Protein AF-A0A8S3GE99-F1 (afdb_monomer)

Nearest PDB structures (foldseek):
  8q8p-assembly1_A  TM=8.556E-01  e=7.859E-05  Thermochaetoides thermophila
  3rkg-assembly1_A  TM=8.292E-01  e=1.107E-02  Saccharomyces cerevisiae
  5vju-assembly1_A  TM=4.098E-01  e=1.024E+00  synthetic construct
  6z0c-assembly1_A  TM=4.731E-01  e=2.377E+00  Escherichia coli
  8d9p-assembly1_A  TM=3.776E-01  e=4.470E+00  synthetic construct

Structure (mmCIF, N/CA/C/O backbone):
data_AF-A0A8S3GE99-F1
#
_entry.id   AF-A0A8S3GE99-F1
#
loop_
_atom_site.group_PDB
_atom_site.id
_atom_site.type_symbol
_atom_site.label_atom_id
_atom_site.label_alt_id
_atom_site.label_comp_id
_atom_site.label_asym_id
_atom_site.label_entity_id
_atom_site.label_seq_id
_atom_site.pdbx_PDB_ins_code
_atom_site.Cartn_x
_atom_site.Cartn_y
_atom_site.Cartn_z
_atom_site.occupancy
_atom_site.B_iso_or_equiv
_atom_site.auth_seq_id
_atom_site.auth_comp_id
_atom_site.auth_asym_id
_atom_site.auth_atom_id
_atom_site.pdbx_PDB_model_num
ATOM 1 N N . PHE A 1 1 ? -7.810 19.466 -13.079 1.00 36.81 1 PHE A N 1
ATOM 2 C CA . PHE A 1 1 ? -7.502 19.344 -11.642 1.00 36.81 1 PHE A CA 1
ATOM 3 C C . PHE A 1 1 ? -7.617 20.716 -10.996 1.00 36.81 1 PHE A C 1
ATOM 5 O O . PHE A 1 1 ? -6.721 21.531 -11.147 1.00 36.81 1 PHE A O 1
ATOM 12 N N . PHE A 1 2 ? -8.768 21.018 -10.391 1.00 32.31 2 PHE A N 1
ATOM 13 C CA . PHE A 1 2 ? -9.067 22.323 -9.796 1.00 32.31 2 PHE A CA 1
ATOM 14 C C . PHE A 1 2 ? -9.337 22.094 -8.309 1.00 32.31 2 PHE A C 1
ATOM 16 O O . PHE A 1 2 ? -10.334 21.467 -7.961 1.00 32.31 2 PHE A O 1
ATOM 23 N N . VAL A 1 3 ? -8.450 22.573 -7.437 1.00 46.88 3 VAL A N 1
ATOM 24 C CA . VAL A 1 3 ? -8.825 22.820 -6.042 1.00 46.88 3 VAL A CA 1
ATOM 25 C C . VAL A 1 3 ? -9.773 24.020 -6.094 1.00 46.88 3 VAL A C 1
ATOM 27 O O . VAL A 1 3 ? -9.378 25.060 -6.627 1.00 46.88 3 VAL A O 1
ATOM 30 N N . PRO A 1 4 ? -11.034 23.914 -5.642 1.00 40.56 4 PRO A N 1
ATOM 31 C CA . PRO A 1 4 ? -11.911 25.072 -5.607 1.00 40.56 4 PRO A CA 1
ATOM 32 C C . PRO A 1 4 ? -11.278 26.138 -4.708 1.00 40.56 4 PRO A C 1
ATOM 34 O O . PRO A 1 4 ? -10.984 25.860 -3.546 1.00 40.56 4 PRO A O 1
ATOM 37 N N . SER A 1 5 ? -11.052 27.344 -5.243 1.00 44.31 5 SER A N 1
ATOM 38 C CA . SER A 1 5 ? -10.629 28.498 -4.440 1.00 44.31 5 SER A CA 1
ATOM 39 C C . SER A 1 5 ? -11.538 28.629 -3.221 1.00 44.31 5 SER A C 1
ATOM 41 O O . SER A 1 5 ? -12.764 28.589 -3.365 1.00 44.31 5 SER A O 1
ATOM 43 N N . ALA A 1 6 ? -10.936 28.805 -2.041 1.00 50.53 6 ALA A N 1
ATOM 44 C CA . ALA A 1 6 ? -11.615 28.884 -0.744 1.00 50.53 6 ALA A CA 1
ATOM 45 C C . ALA A 1 6 ? -12.806 29.868 -0.731 1.00 50.53 6 ALA A C 1
ATOM 47 O O . ALA A 1 6 ? -13.779 29.666 -0.008 1.00 50.53 6 ALA A O 1
ATOM 48 N N . GLU A 1 7 ? -12.786 30.881 -1.600 1.00 42.72 7 GLU A N 1
ATOM 49 C CA . GLU A 1 7 ? -13.862 31.863 -1.766 1.00 42.72 7 GLU A CA 1
ATOM 50 C C . GLU A 1 7 ? -15.203 31.280 -2.246 1.00 42.72 7 GLU A C 1
ATOM 52 O O . GLU A 1 7 ? -16.254 31.838 -1.927 1.00 42.72 7 GLU A O 1
ATOM 57 N N . LYS A 1 8 ? -15.219 30.149 -2.971 1.00 46.88 8 LYS A N 1
ATOM 58 C CA . LYS A 1 8 ? -16.478 29.541 -3.449 1.00 46.88 8 LYS A CA 1
ATOM 59 C C . LYS A 1 8 ? -17.250 28.783 -2.364 1.00 46.88 8 LYS A C 1
ATOM 61 O O . LYS A 1 8 ? -18.445 28.563 -2.534 1.00 46.88 8 LYS A O 1
ATOM 66 N N . ILE A 1 9 ? -16.604 28.410 -1.259 1.00 50.75 9 ILE A N 1
ATOM 67 C CA . ILE A 1 9 ? -17.212 27.593 -0.192 1.00 50.75 9 ILE A CA 1
ATOM 68 C C . ILE A 1 9 ? -18.094 28.450 0.738 1.00 50.75 9 ILE A C 1
ATOM 70 O O . ILE A 1 9 ? -19.053 27.956 1.325 1.00 50.75 9 ILE A O 1
ATOM 74 N N . LEU A 1 10 ? -17.853 29.763 0.806 1.00 48.41 10 LEU A N 1
ATOM 75 C CA . LEU A 1 10 ? -18.513 30.666 1.759 1.00 48.41 10 LEU A CA 1
ATOM 76 C C . LEU A 1 10 ? -19.946 31.099 1.380 1.00 48.41 10 LEU A C 1
ATOM 78 O O . LEU A 1 10 ? -20.570 31.831 2.144 1.00 48.41 10 LEU A O 1
ATOM 82 N N . ARG A 1 11 ? -20.500 30.676 0.230 1.00 47.44 11 ARG A N 1
ATOM 83 C CA . ARG A 1 11 ? -21.834 31.121 -0.251 1.00 47.44 11 ARG A CA 1
ATOM 84 C C . ARG A 1 11 ? -22.954 30.071 -0.202 1.00 47.44 11 ARG A C 1
ATOM 86 O O . ARG A 1 11 ? -24.007 30.296 -0.789 1.00 47.44 11 ARG A O 1
ATOM 93 N N . GLY A 1 12 ? -22.771 28.954 0.500 1.00 44.44 12 GLY A N 1
ATOM 94 C CA . GLY A 1 12 ? -23.825 27.952 0.711 1.00 44.44 12 GLY A CA 1
ATOM 95 C C . GLY A 1 12 ? -24.195 27.826 2.186 1.00 44.44 12 GLY A C 1
ATOM 96 O O . GLY A 1 12 ? -23.325 27.600 3.023 1.00 44.44 12 GLY A O 1
ATOM 97 N N . SER A 1 13 ? -25.483 27.917 2.524 1.00 50.06 13 SER A N 1
ATOM 98 C CA . SER A 1 13 ? -26.022 27.868 3.897 1.00 50.06 13 SER A CA 1
ATOM 99 C C . SER A 1 13 ? -25.896 26.503 4.615 1.00 50.06 13 SER A C 1
ATOM 101 O O . SER A 1 13 ? -26.632 26.242 5.560 1.00 50.06 13 SER A O 1
ATOM 103 N N . SER A 1 14 ? -24.954 25.646 4.199 1.00 54.09 14 SER A N 1
ATOM 104 C CA . SER A 1 14 ? -24.546 24.388 4.862 1.00 54.09 14 SER A CA 1
ATOM 105 C C . SER A 1 14 ? -23.093 24.447 5.397 1.00 54.09 14 SER A C 1
ATOM 107 O O . SER A 1 14 ? -22.488 23.447 5.786 1.00 54.09 14 SER A O 1
ATOM 109 N N . GLY A 1 15 ? -22.507 25.649 5.416 1.00 53.28 15 GLY A N 1
ATOM 110 C CA . GLY A 1 15 ? -21.064 25.885 5.328 1.00 53.28 15 GLY A CA 1
ATOM 111 C C . GLY A 1 15 ? -20.168 25.550 6.525 1.00 53.28 15 GLY A C 1
ATOM 112 O O . GLY A 1 15 ? -18.991 25.867 6.446 1.00 53.28 15 GLY A O 1
ATOM 113 N N . ILE A 1 16 ? -20.623 24.925 7.617 1.00 55.00 16 ILE A N 1
ATOM 114 C CA . ILE A 1 16 ? -19.711 24.583 8.738 1.00 55.00 16 ILE A CA 1
ATOM 115 C C . ILE A 1 16 ? -19.202 23.140 8.629 1.00 55.00 16 ILE A C 1
ATOM 117 O O . ILE A 1 16 ? -17.998 22.903 8.705 1.00 55.00 16 ILE A O 1
ATOM 121 N N . LYS A 1 17 ? -20.089 22.161 8.399 1.00 56.19 17 LYS A N 1
ATOM 122 C CA . LYS A 1 17 ? -19.686 20.746 8.275 1.00 56.19 17 LYS A CA 1
ATOM 123 C C . LYS A 1 17 ? -18.889 20.481 6.999 1.00 56.19 17 LYS A C 1
ATOM 125 O O . LYS A 1 17 ? -17.894 19.759 7.055 1.00 56.19 17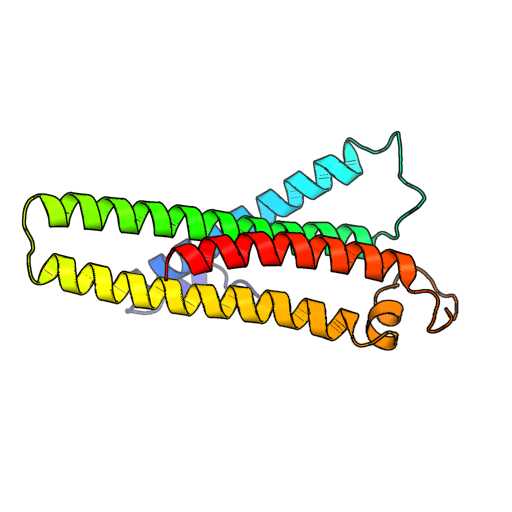 LYS A O 1
ATOM 130 N N . ASP A 1 18 ? -19.280 21.110 5.894 1.00 60.44 18 ASP A N 1
ATOM 131 C CA . ASP A 1 18 ? -18.579 20.967 4.617 1.00 60.44 18 ASP A CA 1
ATOM 132 C C . ASP A 1 18 ? -17.193 21.622 4.673 1.00 60.44 18 ASP A C 1
ATOM 134 O O . ASP A 1 18 ? -16.212 21.027 4.234 1.00 60.44 18 ASP A O 1
ATOM 138 N N . THR A 1 19 ? -17.067 22.786 5.317 1.00 64.44 19 THR A N 1
ATOM 139 C CA . THR A 1 19 ? -15.769 23.460 5.498 1.00 64.44 19 THR A CA 1
ATOM 140 C C . THR A 1 19 ? -14.814 22.638 6.366 1.00 64.44 19 THR A C 1
ATOM 142 O O . THR A 1 19 ? -13.661 22.447 5.986 1.00 64.44 19 THR A O 1
ATOM 145 N N . ILE A 1 20 ? -15.294 22.045 7.469 1.00 70.06 20 ILE A N 1
ATOM 146 C CA . ILE A 1 20 ? -14.477 21.157 8.320 1.00 70.06 20 ILE A CA 1
ATOM 147 C C . ILE A 1 20 ? -14.021 19.907 7.546 1.00 70.06 20 ILE A C 1
ATOM 149 O O . ILE A 1 20 ? -12.892 19.436 7.718 1.00 70.06 20 ILE A O 1
ATOM 153 N N . HIS A 1 21 ? -14.876 19.361 6.678 1.00 75.12 21 HIS A N 1
ATOM 154 C CA . HIS A 1 21 ? -14.533 18.216 5.838 1.00 75.12 21 HIS A CA 1
ATOM 155 C C . HIS A 1 21 ? -13.421 18.554 4.834 1.00 75.12 21 HIS A C 1
ATOM 157 O O . HIS A 1 21 ? -12.415 17.838 4.775 1.00 75.12 21 HIS A O 1
ATOM 163 N N . TRP A 1 22 ? -13.560 19.666 4.104 1.00 77.75 22 TRP A N 1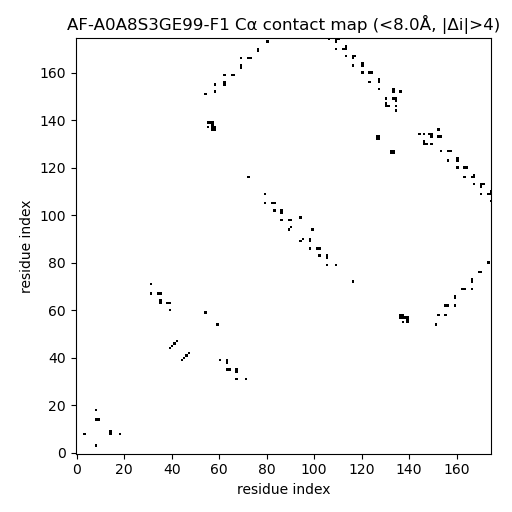
ATOM 164 C CA . TRP A 1 22 ? -12.562 20.124 3.134 1.00 77.75 22 TRP A CA 1
ATOM 165 C C . TRP A 1 22 ? -11.242 20.517 3.788 1.00 77.75 22 TRP A C 1
ATOM 167 O O . TRP A 1 22 ? -10.187 20.165 3.265 1.00 77.75 22 TRP A O 1
ATOM 177 N N . GLU A 1 23 ? -11.267 21.152 4.961 1.00 82.62 23 GLU A N 1
ATOM 178 C CA . GLU A 1 23 ? -10.048 21.426 5.725 1.00 82.62 23 GLU A CA 1
ATOM 179 C C . GLU A 1 23 ? -9.315 20.142 6.111 1.00 82.62 23 GLU A C 1
ATOM 181 O O . GLU A 1 23 ? -8.092 20.061 5.992 1.00 82.62 23 GLU A O 1
ATOM 186 N N . ARG A 1 24 ? -10.044 19.113 6.558 1.00 79.94 24 ARG A N 1
ATOM 187 C CA . ARG A 1 24 ? -9.428 17.838 6.936 1.00 79.94 24 ARG A CA 1
ATOM 188 C C . ARG A 1 24 ? -8.797 17.143 5.729 1.00 79.94 24 ARG A C 1
ATOM 190 O O . ARG A 1 24 ? -7.693 16.612 5.858 1.00 79.94 24 ARG A O 1
ATOM 197 N N . ILE A 1 25 ? -9.464 17.179 4.573 1.00 8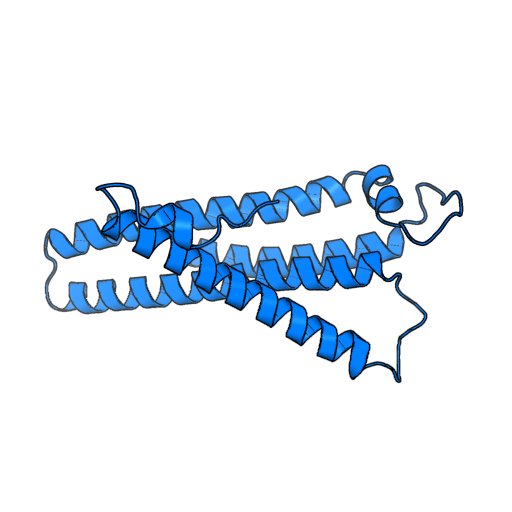1.62 25 ILE A N 1
ATOM 198 C CA . ILE A 1 25 ? -8.916 16.678 3.304 1.00 81.62 25 ILE A CA 1
ATOM 199 C C . ILE A 1 25 ? -7.673 17.479 2.907 1.00 81.62 25 ILE A C 1
ATOM 201 O O . ILE A 1 25 ? -6.635 16.884 2.629 1.00 81.62 25 ILE A O 1
ATOM 205 N N . ALA A 1 26 ? -7.740 18.810 2.947 1.00 83.00 26 ALA A N 1
ATOM 206 C CA . ALA A 1 26 ? -6.631 19.684 2.580 1.00 83.00 26 ALA A CA 1
ATOM 207 C C . ALA A 1 26 ? -5.401 19.455 3.470 1.00 83.00 26 ALA A C 1
ATOM 209 O O . ALA A 1 26 ? -4.292 19.330 2.958 1.00 83.00 26 ALA A O 1
ATOM 210 N N . ARG A 1 27 ? -5.582 19.310 4.789 1.00 86.62 27 ARG A N 1
ATOM 211 C CA . ARG A 1 27 ? -4.483 18.998 5.721 1.00 86.62 27 ARG A CA 1
ATOM 212 C C . ARG A 1 27 ? -3.890 17.613 5.479 1.00 86.62 27 ARG A C 1
ATOM 214 O O . ARG A 1 27 ? -2.685 17.431 5.629 1.00 86.62 27 ARG A O 1
ATOM 221 N N . ALA A 1 28 ? -4.713 16.618 5.147 1.00 80.81 28 ALA A N 1
ATOM 222 C CA . ALA A 1 28 ? -4.212 15.297 4.774 1.00 80.81 28 ALA A CA 1
ATOM 223 C C . ALA A 1 28 ? -3.380 15.381 3.486 1.00 80.81 28 ALA A C 1
ATOM 225 O O . ALA A 1 28 ? -2.235 14.944 3.477 1.00 80.81 28 ALA A O 1
ATOM 226 N N . TYR A 1 29 ? -3.903 16.048 2.458 1.00 85.19 29 TYR A N 1
ATOM 227 C CA . TYR A 1 29 ? -3.201 16.267 1.197 1.00 85.19 29 TYR A CA 1
ATOM 228 C C . TYR A 1 29 ? -1.877 17.021 1.382 1.00 85.19 29 TYR A C 1
ATOM 230 O O . TYR A 1 29 ? -0.845 16.577 0.894 1.00 85.19 29 TYR A O 1
ATOM 238 N N . GLN A 1 30 ? -1.868 18.117 2.146 1.00 89.25 30 GLN A N 1
ATOM 239 C CA . GLN A 1 30 ? -0.653 18.888 2.428 1.00 89.25 30 GLN A CA 1
ATOM 240 C C . GLN A 1 30 ? 0.417 18.061 3.143 1.00 89.25 30 GLN A C 1
ATOM 242 O O . GLN A 1 30 ? 1.591 18.173 2.804 1.00 89.25 30 GLN A O 1
ATOM 247 N N . ARG A 1 31 ? 0.029 17.216 4.109 1.00 87.62 31 ARG A N 1
ATOM 248 C CA . ARG A 1 31 ? 0.974 16.306 4.776 1.00 87.62 31 ARG A CA 1
ATOM 249 C C . ARG A 1 31 ? 1.582 15.313 3.792 1.00 87.62 31 ARG A C 1
ATOM 251 O O . ARG A 1 31 ? 2.791 15.123 3.819 1.00 87.62 31 ARG A O 1
ATOM 258 N N . ASN A 1 32 ? 0.760 14.747 2.913 1.00 86.12 32 ASN A N 1
ATOM 259 C CA . ASN A 1 32 ? 1.203 13.787 1.906 1.00 86.12 32 ASN A CA 1
ATOM 260 C C . ASN A 1 32 ? 2.186 14.423 0.918 1.00 86.12 32 ASN A C 1
ATOM 262 O O . ASN A 1 32 ? 3.265 13.889 0.689 1.00 86.12 32 ASN A O 1
ATOM 266 N N . VAL A 1 33 ? 1.838 15.598 0.385 1.00 88.88 33 VAL A N 1
ATOM 267 C CA . VAL A 1 33 ? 2.704 16.349 -0.536 1.00 88.88 33 VAL A CA 1
ATOM 268 C C . VAL A 1 33 ? 4.012 16.736 0.142 1.00 88.88 33 VAL A C 1
ATOM 270 O O . VAL A 1 33 ? 5.072 16.615 -0.465 1.00 88.88 33 VAL A O 1
ATOM 273 N N . ARG A 1 34 ? 3.956 17.172 1.406 1.00 91.50 34 ARG A N 1
ATOM 274 C CA . ARG A 1 34 ? 5.160 17.517 2.161 1.00 91.50 34 ARG A CA 1
ATOM 275 C C . ARG A 1 34 ? 6.078 16.309 2.329 1.00 91.50 34 ARG A C 1
ATOM 277 O O . ARG A 1 34 ? 7.266 16.440 2.076 1.00 91.50 34 ARG A O 1
ATOM 284 N N . TYR A 1 35 ? 5.533 15.154 2.703 1.00 91.06 35 TYR A N 1
ATOM 285 C CA . TYR A 1 35 ? 6.317 13.931 2.868 1.00 91.06 35 TYR A CA 1
ATOM 286 C C . TYR A 1 35 ? 6.965 13.475 1.551 1.00 91.06 35 TYR A C 1
ATOM 288 O O . TYR A 1 35 ? 8.171 13.246 1.508 1.00 91.06 35 TYR A O 1
ATOM 296 N N . ALA A 1 36 ? 6.202 13.452 0.452 1.00 90.19 36 ALA A N 1
ATOM 297 C CA . ALA A 1 36 ? 6.743 13.136 -0.871 1.00 90.19 36 ALA A CA 1
ATOM 298 C C . ALA A 1 36 ? 7.861 14.110 -1.285 1.00 90.19 36 ALA A C 1
ATOM 300 O O . ALA A 1 36 ? 8.886 13.698 -1.824 1.00 90.19 36 ALA A O 1
ATOM 301 N N . TYR A 1 37 ? 7.695 15.403 -0.995 1.00 89.06 37 TYR A N 1
ATOM 302 C CA . TYR A 1 37 ? 8.708 16.422 -1.268 1.00 89.06 37 TYR A CA 1
ATOM 303 C C . TYR A 1 37 ? 9.965 16.259 -0.399 1.00 89.06 37 TYR A C 1
ATOM 305 O O . TYR A 1 37 ? 11.080 16.448 -0.881 1.00 89.06 37 TYR A O 1
ATOM 313 N N . GLU A 1 38 ? 9.812 15.884 0.872 1.00 90.81 38 GLU A N 1
ATOM 314 C CA . GLU A 1 38 ? 10.930 15.573 1.769 1.00 90.81 38 GLU A CA 1
ATOM 315 C C . GLU A 1 38 ? 11.733 14.365 1.259 1.00 90.81 38 GLU A C 1
ATOM 317 O O . GLU A 1 38 ? 12.963 14.445 1.182 1.00 90.81 38 GLU A O 1
ATOM 322 N N . LEU A 1 39 ? 11.056 13.289 0.836 1.00 88.25 39 LEU A N 1
ATOM 323 C CA . LEU A 1 39 ? 11.691 12.123 0.209 1.00 88.25 39 LEU A CA 1
ATOM 324 C C . LEU A 1 39 ? 12.407 12.496 -1.088 1.00 88.25 39 LEU A C 1
ATOM 326 O O . LEU A 1 39 ? 13.564 12.117 -1.285 1.00 88.25 39 LEU A O 1
ATOM 330 N N . TYR A 1 40 ? 11.744 13.283 -1.937 1.00 87.56 40 TYR A N 1
ATOM 331 C CA . TYR A 1 40 ? 12.325 13.785 -3.173 1.00 87.56 40 TYR A CA 1
ATOM 332 C C . TYR A 1 40 ? 13.616 14.556 -2.900 1.00 87.56 40 TYR A C 1
ATOM 334 O O . TYR A 1 40 ? 14.661 14.218 -3.445 1.00 87.56 40 TYR A O 1
ATOM 342 N N . ASN A 1 41 ? 13.597 15.537 -1.998 1.00 86.69 41 ASN A N 1
ATOM 343 C CA . ASN A 1 41 ? 14.797 16.312 -1.686 1.00 86.69 41 ASN A CA 1
ATOM 344 C C . ASN A 1 41 ? 15.911 15.436 -1.114 1.00 86.69 41 ASN A C 1
ATOM 346 O O . ASN A 1 41 ? 17.066 15.574 -1.511 1.00 86.69 41 ASN A O 1
ATOM 350 N N . LYS A 1 42 ? 15.578 14.506 -0.215 1.00 85.56 42 LYS A N 1
ATOM 351 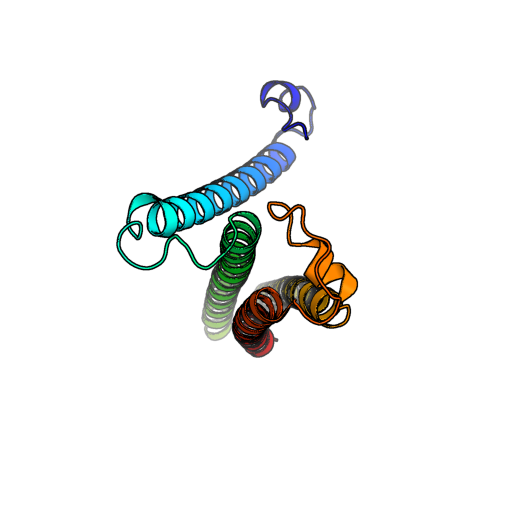C CA . LYS A 1 42 ? 16.565 13.602 0.377 1.00 85.56 42 LYS A CA 1
ATOM 352 C C . LYS A 1 42 ? 17.274 12.768 -0.697 1.00 85.56 42 LYS A C 1
ATOM 354 O O . LYS A 1 42 ? 18.499 12.741 -0.725 1.00 85.56 42 LYS A O 1
ATOM 359 N N . ARG A 1 43 ? 16.523 12.147 -1.608 1.00 81.50 43 ARG A N 1
ATOM 360 C CA . ARG A 1 43 ? 17.082 11.237 -2.623 1.00 81.50 43 ARG A CA 1
ATOM 361 C C . ARG A 1 43 ? 17.679 11.953 -3.833 1.00 81.50 43 ARG A C 1
ATOM 363 O O . ARG A 1 43 ? 18.661 11.487 -4.398 1.00 81.50 43 ARG A O 1
ATOM 370 N N . PHE A 1 44 ? 17.105 13.080 -4.246 1.00 76.62 44 PHE A N 1
ATOM 371 C CA . PHE A 1 44 ? 17.528 13.783 -5.459 1.00 76.62 44 PHE A CA 1
ATOM 372 C C . PHE A 1 44 ? 18.454 14.964 -5.212 1.00 76.62 44 PHE A C 1
ATOM 374 O O . PHE A 1 44 ? 19.158 15.337 -6.140 1.00 76.62 44 PHE A O 1
ATOM 381 N N . ILE A 1 45 ? 18.459 15.578 -4.029 1.00 73.19 45 ILE A N 1
ATOM 382 C CA . ILE A 1 45 ? 19.342 16.718 -3.735 1.00 73.19 45 ILE A CA 1
ATOM 383 C C . ILE A 1 45 ? 20.517 16.258 -2.870 1.00 73.19 45 ILE A C 1
ATOM 385 O O . ILE A 1 45 ? 21.650 16.647 -3.140 1.00 73.19 45 ILE A O 1
ATOM 389 N N . THR A 1 46 ? 20.272 15.403 -1.871 1.00 67.31 46 THR A N 1
ATOM 390 C CA . THR A 1 46 ? 21.314 14.979 -0.920 1.00 67.31 46 THR A CA 1
ATOM 391 C C . THR A 1 46 ? 22.117 13.764 -1.402 1.00 67.31 46 THR A C 1
ATOM 393 O O . THR A 1 46 ? 23.339 13.776 -1.289 1.00 67.31 46 THR A O 1
ATOM 396 N N . ASP A 1 47 ? 21.476 12.749 -1.996 1.00 61.84 47 ASP A N 1
ATOM 397 C CA . ASP A 1 47 ? 22.139 11.499 -2.432 1.00 61.84 47 ASP A CA 1
ATOM 398 C C . ASP A 1 47 ? 22.806 11.573 -3.829 1.00 61.84 47 ASP A C 1
ATOM 400 O O . ASP A 1 47 ? 23.195 10.555 -4.409 1.00 61.84 47 ASP A O 1
ATOM 404 N N . GLN A 1 48 ? 23.028 12.784 -4.356 1.00 54.28 48 GLN A N 1
ATOM 405 C CA . GLN A 1 48 ? 23.643 13.051 -5.670 1.00 54.28 48 GLN A CA 1
ATOM 406 C C . GLN A 1 48 ? 25.112 12.585 -5.822 1.00 54.28 48 GLN A C 1
ATOM 408 O O . GLN A 1 48 ? 25.753 12.874 -6.825 1.00 54.28 48 GLN A O 1
ATOM 413 N N . LEU A 1 49 ? 25.697 11.880 -4.855 1.00 50.34 49 LEU A N 1
ATOM 414 C CA . LEU A 1 49 ? 27.107 11.486 -4.935 1.00 50.34 49 LEU A CA 1
ATOM 415 C C . LEU A 1 49 ? 27.343 10.003 -5.242 1.00 50.34 49 LEU A C 1
ATOM 417 O O . LEU A 1 49 ? 28.453 9.682 -5.647 1.00 50.34 49 LEU A O 1
ATOM 421 N N . ASN A 1 50 ? 26.341 9.112 -5.132 1.00 51.56 50 ASN A N 1
ATOM 422 C CA . ASN A 1 50 ? 26.623 7.665 -5.173 1.00 51.56 50 ASN A CA 1
ATOM 423 C C . ASN A 1 50 ? 25.794 6.791 -6.140 1.00 51.56 50 ASN A C 1
ATOM 425 O O . ASN A 1 50 ? 26.175 5.638 -6.300 1.00 51.56 50 ASN A O 1
ATOM 429 N N . ASN A 1 51 ? 24.707 7.252 -6.787 1.00 52.16 51 ASN A N 1
ATOM 430 C CA . ASN A 1 51 ? 23.845 6.341 -7.586 1.00 52.16 51 ASN A CA 1
ATOM 431 C C . ASN A 1 51 ? 22.995 6.995 -8.707 1.00 52.16 51 ASN A C 1
ATOM 433 O O . ASN A 1 51 ? 21.961 6.456 -9.100 1.00 52.16 51 ASN A O 1
ATOM 437 N N . ILE A 1 52 ? 23.378 8.168 -9.228 1.00 52.84 52 ILE A N 1
ATOM 438 C CA . ILE A 1 52 ? 22.497 8.960 -10.119 1.00 52.84 52 ILE A CA 1
ATOM 439 C C . ILE A 1 52 ? 22.184 8.277 -11.464 1.00 52.84 52 ILE A C 1
ATOM 441 O O . ILE A 1 52 ? 21.103 8.516 -12.005 1.00 52.84 52 ILE A O 1
ATOM 445 N N . ASP A 1 53 ? 23.060 7.409 -11.973 1.00 57.25 53 ASP A N 1
ATOM 446 C CA . ASP A 1 53 ? 23.006 6.976 -13.379 1.00 57.25 53 ASP A CA 1
ATOM 447 C C . ASP A 1 53 ? 22.261 5.662 -13.657 1.00 57.25 53 ASP A C 1
ATOM 449 O O . ASP A 1 53 ? 22.133 5.272 -14.815 1.00 57.25 53 ASP A O 1
ATOM 453 N N . LEU A 1 54 ? 21.749 4.961 -12.641 1.00 73.06 54 LEU A N 1
ATOM 454 C CA . LEU A 1 54 ? 21.208 3.610 -12.856 1.00 73.06 54 LEU A CA 1
ATOM 455 C C . LEU A 1 54 ? 19.689 3.554 -13.039 1.00 73.06 54 LEU A C 1
ATOM 457 O O . L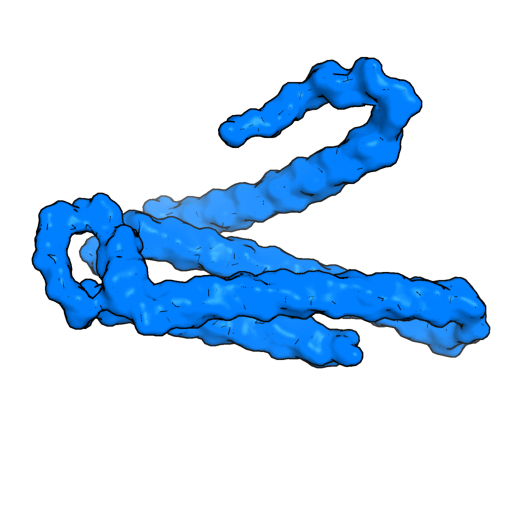EU A 1 54 ? 19.227 2.700 -13.791 1.00 73.06 54 LEU A O 1
ATOM 461 N N . MET A 1 55 ? 18.907 4.427 -12.392 1.00 80.62 55 MET A N 1
ATOM 462 C CA . MET A 1 55 ? 17.437 4.353 -12.426 1.00 80.62 55 MET A CA 1
ATOM 463 C C . MET A 1 55 ? 16.793 5.577 -13.098 1.00 80.62 55 MET A C 1
ATOM 465 O O . MET A 1 55 ? 17.051 6.710 -12.669 1.00 80.62 55 MET A O 1
ATOM 469 N N . PRO A 1 56 ? 15.925 5.380 -14.113 1.00 87.19 56 PRO A N 1
ATOM 470 C CA . PRO A 1 56 ? 15.188 6.457 -14.767 1.00 87.19 56 PRO A CA 1
ATOM 471 C C . PRO A 1 56 ? 14.390 7.331 -13.793 1.00 87.19 56 PRO A C 1
ATOM 473 O O . PRO A 1 56 ? 14.004 6.912 -12.698 1.00 87.19 56 PRO A O 1
ATOM 476 N N . PHE A 1 57 ? 14.155 8.585 -14.183 1.00 86.12 57 PHE A N 1
ATOM 477 C CA . PHE A 1 57 ? 13.457 9.566 -13.347 1.00 86.12 57 PHE A CA 1
ATOM 478 C C . PHE A 1 57 ? 12.052 9.093 -12.957 1.00 86.12 57 PHE A C 1
ATOM 480 O O . PHE A 1 57 ? 11.687 9.135 -11.787 1.00 86.12 57 PHE A O 1
ATOM 487 N N . GLU A 1 58 ? 11.298 8.590 -13.923 1.00 89.88 58 GLU A N 1
ATOM 488 C CA . GLU A 1 58 ? 9.935 8.100 -13.778 1.00 89.88 58 GLU A CA 1
ATOM 489 C C . GLU A 1 58 ? 9.817 6.944 -12.775 1.00 89.88 58 GLU A C 1
ATOM 491 O O . GLU A 1 58 ? 8.893 6.932 -11.959 1.00 89.88 58 GLU A O 1
ATOM 496 N N . LEU A 1 59 ? 10.798 6.036 -12.745 1.00 90.25 59 LEU A N 1
ATOM 497 C CA . LEU A 1 59 ? 10.830 4.941 -11.776 1.00 90.25 59 LEU A CA 1
ATOM 498 C C . LEU A 1 59 ? 11.129 5.454 -10.366 1.00 90.25 59 LEU A C 1
ATOM 500 O O . LEU A 1 59 ? 10.441 5.082 -9.421 1.00 90.25 59 LEU A O 1
ATOM 504 N N . ARG A 1 60 ? 12.072 6.392 -10.219 1.00 88.31 60 ARG A N 1
ATOM 505 C CA . ARG A 1 60 ? 12.357 7.031 -8.921 1.00 88.31 60 ARG A CA 1
ATOM 506 C C . ARG A 1 60 ? 11.149 7.782 -8.359 1.00 88.31 60 ARG A C 1
ATOM 508 O O . ARG A 1 60 ? 10.875 7.711 -7.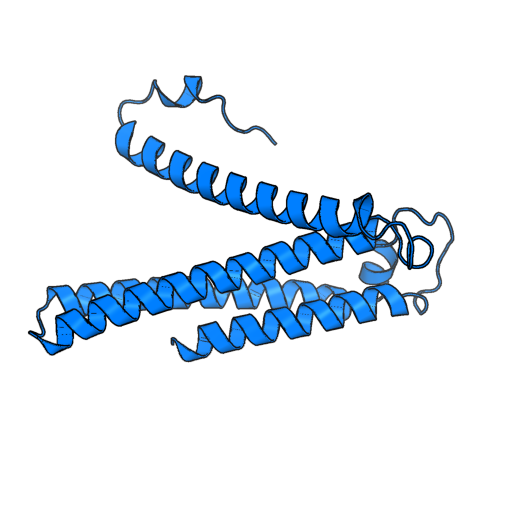165 1.00 88.31 60 ARG A O 1
ATOM 515 N N . ILE A 1 61 ? 10.414 8.501 -9.205 1.00 89.69 61 ILE A N 1
ATOM 516 C CA . ILE A 1 61 ? 9.180 9.176 -8.782 1.00 89.69 61 ILE A CA 1
ATOM 517 C C . ILE A 1 61 ? 8.109 8.156 -8.389 1.00 89.69 61 ILE A C 1
ATOM 519 O O . ILE A 1 61 ? 7.405 8.362 -7.401 1.00 89.69 61 ILE A O 1
ATOM 523 N N . THR A 1 62 ? 7.998 7.056 -9.133 1.00 91.56 62 THR A N 1
ATOM 524 C CA . THR A 1 62 ? 7.055 5.979 -8.813 1.00 91.56 62 THR A CA 1
ATOM 525 C C . THR A 1 62 ? 7.363 5.355 -7.455 1.00 91.56 62 THR A C 1
ATOM 527 O O . THR A 1 62 ? 6.456 5.249 -6.635 1.00 91.56 62 THR A O 1
ATOM 530 N N . GLU A 1 63 ? 8.629 5.041 -7.174 1.00 91.12 63 GLU A N 1
ATOM 531 C CA . GLU A 1 63 ? 9.075 4.543 -5.866 1.00 91.12 63 GLU A CA 1
ATOM 532 C C . GLU A 1 63 ? 8.657 5.491 -4.732 1.00 91.12 63 GLU A C 1
ATOM 534 O O . GLU A 1 63 ? 7.973 5.076 -3.799 1.00 91.12 63 GLU A O 1
ATOM 539 N N . ILE A 1 64 ? 8.976 6.786 -4.848 1.00 91.50 64 ILE A N 1
ATOM 540 C CA . ILE A 1 64 ? 8.617 7.793 -3.835 1.00 91.50 64 ILE A CA 1
ATOM 541 C C . ILE A 1 64 ? 7.104 7.869 -3.630 1.00 91.50 64 ILE A C 1
ATOM 543 O O . ILE A 1 64 ? 6.633 8.017 -2.499 1.00 91.50 64 ILE A O 1
ATOM 547 N N . ASN A 1 65 ? 6.328 7.799 -4.712 1.00 92.38 65 ASN A N 1
ATOM 548 C CA . ASN A 1 65 ? 4.874 7.844 -4.628 1.00 92.38 65 ASN A CA 1
ATOM 549 C C . ASN A 1 65 ? 4.317 6.603 -3.920 1.00 92.38 65 ASN A C 1
ATOM 551 O O . ASN A 1 65 ? 3.453 6.749 -3.054 1.00 92.38 65 ASN A O 1
ATOM 555 N N . LEU A 1 66 ? 4.813 5.408 -4.248 1.00 92.44 66 LEU A N 1
ATOM 556 C CA . LEU A 1 66 ? 4.387 4.156 -3.618 1.00 92.44 66 LEU A CA 1
ATOM 557 C C . LEU A 1 66 ? 4.768 4.110 -2.133 1.00 92.44 66 LEU A C 1
ATOM 559 O O . LEU A 1 66 ? 3.914 3.804 -1.302 1.00 92.44 66 LEU A O 1
ATOM 563 N N . GLU A 1 67 ? 5.982 4.525 -1.779 1.00 92.06 67 GLU A N 1
ATOM 564 C CA . GLU A 1 67 ? 6.430 4.669 -0.386 1.00 92.06 67 GLU A CA 1
ATOM 565 C C . GLU A 1 67 ? 5.590 5.704 0.372 1.00 92.06 67 GLU A C 1
ATOM 567 O O . GLU A 1 67 ? 5.165 5.488 1.504 1.00 92.06 67 GLU A O 1
ATOM 572 N N . THR A 1 68 ? 5.245 6.819 -0.275 1.00 92.81 68 THR A N 1
ATOM 573 C CA . THR A 1 68 ? 4.346 7.821 0.311 1.00 92.81 68 THR A CA 1
ATOM 574 C C . THR A 1 68 ? 2.955 7.244 0.592 1.00 92.81 68 THR A C 1
ATOM 576 O O . THR A 1 68 ? 2.327 7.617 1.588 1.00 92.81 68 THR A O 1
ATOM 579 N N . VAL A 1 69 ? 2.450 6.345 -0.257 1.00 92.12 69 VAL A N 1
ATOM 580 C CA . VAL A 1 69 ? 1.186 5.632 -0.015 1.00 92.12 69 VAL A CA 1
ATOM 581 C C . VAL A 1 69 ? 1.338 4.640 1.140 1.00 92.12 69 VAL A C 1
ATOM 583 O O . VAL A 1 69 ? 0.496 4.650 2.041 1.00 92.12 69 VAL A O 1
ATOM 586 N N . ALA A 1 70 ? 2.410 3.844 1.165 1.00 91.81 70 ALA A N 1
ATOM 587 C CA . ALA A 1 70 ? 2.696 2.901 2.248 1.00 91.81 70 ALA A CA 1
ATOM 588 C C . ALA A 1 70 ? 2.783 3.621 3.605 1.00 91.81 70 ALA A C 1
ATOM 590 O O . ALA A 1 70 ? 2.045 3.290 4.535 1.00 91.81 70 ALA A O 1
ATOM 591 N N . HIS A 1 71 ? 3.546 4.711 3.680 1.00 92.00 71 HIS A N 1
ATOM 592 C CA . HIS A 1 71 ? 3.677 5.527 4.885 1.00 92.00 71 HIS A CA 1
ATOM 593 C C . HIS A 1 71 ? 2.332 6.095 5.373 1.00 92.00 71 HIS A C 1
ATOM 595 O O . HIS A 1 71 ? 2.038 6.139 6.570 1.00 92.00 71 HIS A O 1
ATOM 601 N N . GLN A 1 72 ? 1.452 6.513 4.459 1.00 91.00 72 GLN A N 1
ATOM 602 C CA . GLN A 1 72 ? 0.104 6.952 4.835 1.00 91.00 72 GLN A CA 1
ATOM 603 C C . GLN A 1 72 ? -0.748 5.809 5.390 1.00 91.00 72 GLN A C 1
ATOM 605 O O . GLN A 1 72 ? -1.541 6.022 6.316 1.00 91.00 72 GLN A O 1
ATOM 610 N N . LEU A 1 73 ? -0.619 4.613 4.816 1.00 90.44 73 LEU A N 1
ATOM 611 C CA . LEU A 1 73 ? -1.245 3.401 5.328 1.00 90.44 73 LEU A CA 1
ATOM 612 C C . LEU A 1 73 ? -0.774 3.112 6.754 1.00 90.44 73 LEU A C 1
ATOM 614 O O . LEU A 1 73 ? -1.618 2.970 7.642 1.00 90.44 73 LEU A O 1
ATOM 618 N N . GLU A 1 74 ? 0.520 3.200 7.032 1.00 91.44 74 GLU A N 1
ATOM 619 C CA . GLU A 1 74 ? 1.073 3.043 8.382 1.00 91.44 74 GLU A CA 1
ATOM 620 C C . GLU A 1 74 ? 0.567 4.099 9.372 1.00 91.44 74 GLU A C 1
ATOM 622 O O . GLU A 1 74 ? 0.087 3.769 10.461 1.00 91.44 74 GLU A O 1
ATOM 627 N N . LEU A 1 75 ? 0.609 5.383 9.001 1.00 91.31 75 LEU A N 1
ATOM 628 C CA . LEU A 1 75 ? 0.179 6.477 9.877 1.00 91.31 75 LEU A CA 1
ATOM 629 C C . LEU A 1 75 ? -1.294 6.366 10.278 1.00 91.31 75 LEU A C 1
ATOM 631 O O . LEU A 1 75 ? -1.666 6.675 11.412 1.00 91.31 75 LEU A O 1
ATOM 635 N N . LYS A 1 76 ? -2.167 5.935 9.364 1.00 90.06 76 LYS A N 1
ATOM 636 C CA . LYS A 1 76 ? -3.572 5.721 9.731 1.00 90.06 76 LYS A CA 1
ATOM 637 C C . LYS A 1 76 ? -3.757 4.447 10.545 1.00 90.06 76 LYS A C 1
ATOM 639 O O . LYS A 1 76 ? -4.580 4.460 11.454 1.00 90.06 76 LYS A O 1
ATOM 644 N N . THR A 1 77 ? -2.987 3.395 10.278 1.00 89.81 77 THR A N 1
ATOM 645 C CA . THR A 1 77 ? -3.018 2.150 11.067 1.00 89.81 77 THR A CA 1
ATOM 646 C C . THR A 1 77 ? -2.634 2.415 12.519 1.00 89.81 77 THR A C 1
ATOM 648 O O . THR A 1 77 ? -3.366 2.047 13.434 1.00 89.81 77 THR A O 1
ATOM 651 N N . THR A 1 78 ? -1.545 3.153 12.743 1.00 90.69 78 THR A N 1
ATOM 652 C CA . THR A 1 78 ? -1.124 3.597 14.082 1.00 90.69 78 THR A CA 1
ATOM 653 C C . THR A 1 78 ? -2.156 4.518 14.740 1.00 90.69 78 THR A C 1
ATOM 655 O O . THR A 1 78 ? -2.419 4.397 15.936 1.00 90.69 78 THR A O 1
ATOM 658 N N . GLY A 1 79 ? -2.816 5.389 13.970 1.00 91.00 79 GLY A N 1
ATOM 659 C CA . GLY A 1 79 ? -3.955 6.180 14.446 1.00 91.00 79 GLY A CA 1
ATOM 660 C C . GLY A 1 79 ? -5.130 5.319 14.931 1.00 91.00 79 GLY A C 1
ATOM 661 O O . GLY A 1 79 ? -5.632 5.534 16.033 1.00 91.00 79 GLY A O 1
ATOM 662 N N . LEU A 1 80 ? -5.528 4.311 14.149 1.00 90.50 80 LEU A N 1
ATOM 663 C CA . LEU A 1 80 ? -6.608 3.380 14.496 1.00 90.50 80 LEU A CA 1
ATOM 664 C C . LEU A 1 80 ? -6.252 2.511 15.712 1.00 90.50 80 LEU A C 1
ATOM 666 O O . LEU A 1 80 ? -7.106 2.304 16.570 1.00 90.50 80 LEU A O 1
ATOM 670 N N . LEU A 1 81 ? -4.995 2.068 15.835 1.00 88.69 81 LEU A N 1
ATOM 671 C CA . LEU A 1 81 ? -4.475 1.376 17.025 1.00 88.69 81 LEU A CA 1
ATOM 672 C C . LEU A 1 81 ? -4.635 2.223 18.292 1.00 88.69 81 LEU A C 1
ATOM 674 O O . LEU A 1 81 ? -5.059 1.720 19.336 1.00 88.69 81 LEU A O 1
ATOM 678 N N . ASN A 1 82 ? -4.315 3.514 18.203 1.00 91.38 82 ASN A N 1
ATOM 679 C CA . ASN A 1 82 ? -4.458 4.435 19.325 1.00 91.38 82 ASN A CA 1
ATOM 680 C C . ASN A 1 82 ? -5.934 4.660 19.689 1.00 91.38 82 ASN A C 1
ATOM 682 O O . ASN A 1 82 ? -6.270 4.609 20.872 1.00 91.38 82 ASN A O 1
ATOM 686 N N . GLU A 1 83 ? -6.818 4.839 18.698 1.00 90.50 83 GLU A N 1
ATOM 687 C CA . GLU A 1 83 ? -8.272 4.920 18.921 1.00 90.50 83 GLU A CA 1
ATOM 688 C C . GLU A 1 83 ? -8.801 3.640 19.596 1.00 90.50 83 GLU A C 1
ATOM 690 O O . GLU A 1 83 ? -9.513 3.713 20.598 1.00 90.50 83 GLU A O 1
ATOM 695 N N . PHE A 1 84 ? -8.397 2.462 19.107 1.00 89.56 84 PHE A N 1
ATOM 696 C CA . PHE A 1 84 ? -8.769 1.171 19.690 1.00 89.56 84 PHE A CA 1
ATOM 697 C C . PHE A 1 84 ? -8.346 1.063 21.154 1.00 89.56 84 PHE A C 1
ATOM 699 O O . PHE A 1 84 ? -9.141 0.681 22.016 1.00 89.56 84 PHE A O 1
ATOM 706 N N . ARG A 1 85 ? -7.092 1.422 21.451 1.00 88.94 85 ARG A N 1
ATOM 707 C CA . ARG A 1 85 ? -6.546 1.368 22.806 1.00 88.94 85 ARG A CA 1
ATOM 708 C C . ARG A 1 85 ? -7.322 2.271 23.761 1.00 88.94 85 ARG A C 1
ATOM 710 O O . ARG A 1 85 ? -7.646 1.819 24.855 1.00 88.94 85 ARG A O 1
ATOM 717 N N . GLN A 1 86 ? -7.651 3.492 23.340 1.00 89.38 86 GLN A N 1
ATOM 718 C CA . GLN A 1 86 ? -8.425 4.437 24.148 1.00 89.38 86 GLN A CA 1
ATOM 719 C C . GLN A 1 86 ? -9.825 3.906 24.464 1.00 89.38 86 GLN A C 1
ATOM 721 O O . GLN A 1 86 ? -10.224 3.892 25.628 1.00 89.38 86 GLN A O 1
ATOM 726 N N . ILE A 1 87 ? -10.545 3.403 23.456 1.00 87.62 87 ILE A N 1
ATOM 727 C CA . ILE A 1 87 ? -11.890 2.842 23.655 1.00 87.62 87 ILE A CA 1
ATOM 728 C C . ILE A 1 87 ? -11.825 1.609 24.566 1.00 87.62 87 ILE A C 1
ATOM 730 O O . ILE A 1 87 ? -12.664 1.434 25.449 1.00 87.62 87 ILE A O 1
ATOM 734 N N . ARG A 1 88 ? -10.798 0.767 24.404 1.00 86.12 88 ARG A N 1
ATOM 735 C CA . ARG A 1 88 ? -10.585 -0.406 25.258 1.00 86.12 88 ARG A CA 1
ATOM 736 C C . ARG A 1 88 ? -10.301 -0.015 26.711 1.00 86.12 88 ARG A C 1
ATOM 738 O O . ARG A 1 88 ? -10.871 -0.617 27.612 1.00 86.12 88 ARG A O 1
ATOM 745 N N . GLU A 1 89 ? -9.446 0.979 26.951 1.00 87.56 89 GLU A N 1
ATOM 746 C CA . GLU A 1 89 ? -9.152 1.501 28.297 1.00 87.56 89 GLU A CA 1
ATOM 747 C C . GLU A 1 89 ? -10.410 2.072 28.969 1.00 87.56 89 GLU A C 1
ATOM 749 O O . GLU A 1 89 ? -10.672 1.783 30.136 1.00 87.56 89 GLU A O 1
ATOM 754 N N . GLN A 1 90 ? -11.249 2.790 28.221 1.00 84.06 90 GLN A N 1
ATOM 755 C CA . GLN A 1 90 ? -12.544 3.265 28.714 1.00 84.06 90 GLN A CA 1
ATOM 756 C C . GLN A 1 90 ? -13.486 2.099 29.044 1.00 84.06 90 GLN A C 1
ATOM 758 O O . GLN A 1 90 ? -14.067 2.062 30.131 1.00 84.06 90 GLN A O 1
ATOM 763 N N . ALA A 1 91 ? -13.580 1.101 28.161 1.00 83.00 91 ALA A N 1
ATOM 764 C CA . ALA A 1 91 ? -14.418 -0.077 28.368 1.00 83.00 91 ALA A CA 1
ATOM 765 C C . ALA A 1 91 ? -13.979 -0.929 29.573 1.00 83.00 91 ALA A C 1
ATOM 767 O O . ALA A 1 91 ? -14.841 -1.496 30.243 1.00 83.00 91 ALA A O 1
ATOM 768 N N . TYR A 1 92 ? -12.678 -0.988 29.891 1.00 82.69 92 TYR A N 1
ATOM 769 C CA . TYR A 1 92 ? -12.181 -1.669 31.095 1.00 82.69 92 TYR A CA 1
ATOM 770 C C . TYR A 1 92 ? -12.721 -1.055 32.392 1.00 82.69 92 TYR A C 1
ATOM 772 O O . TYR A 1 92 ? -12.895 -1.775 33.372 1.00 82.69 92 TYR A O 1
ATOM 780 N N . THR A 1 93 ? -12.988 0.255 32.413 1.00 82.12 93 THR A N 1
ATOM 781 C CA . THR A 1 93 ? -13.514 0.933 33.610 1.00 82.12 93 THR A CA 1
ATOM 782 C C . THR A 1 93 ? -15.029 0.803 33.748 1.00 82.12 93 THR A C 1
ATOM 784 O O . THR A 1 93 ? -15.522 0.615 34.858 1.00 82.12 93 THR A O 1
ATOM 787 N N . CYS A 1 94 ? -15.775 0.863 32.639 1.00 80.00 94 CYS A N 1
ATOM 788 C CA . CYS A 1 94 ? -17.204 0.563 32.602 1.00 80.00 94 CYS A CA 1
ATOM 789 C C . CYS A 1 94 ? -17.656 0.278 31.163 1.00 80.00 94 CYS A C 1
ATOM 791 O O . CYS A 1 94 ? -17.497 1.113 30.268 1.00 80.00 94 CYS A O 1
ATOM 793 N N . ILE A 1 95 ? -18.264 -0.886 30.932 1.00 82.06 95 ILE A N 1
ATOM 794 C CA . ILE A 1 95 ? -18.848 -1.214 29.630 1.00 82.06 95 ILE A CA 1
ATOM 795 C C . ILE A 1 95 ? -20.206 -0.518 29.527 1.00 82.06 95 ILE A C 1
ATOM 797 O O . ILE A 1 95 ? -21.127 -0.806 30.289 1.00 82.06 95 ILE A O 1
ATOM 801 N N . THR A 1 96 ? -20.342 0.386 28.559 1.00 85.75 96 THR A N 1
ATOM 802 C CA . THR A 1 96 ? -21.589 1.101 28.279 1.00 85.75 96 THR A CA 1
ATOM 803 C C . THR A 1 96 ? -22.056 0.804 26.855 1.00 85.75 96 THR A C 1
ATOM 805 O O . THR A 1 96 ? -21.283 0.386 25.995 1.00 85.75 96 THR A O 1
ATOM 808 N N . LEU A 1 97 ? -23.331 1.064 26.557 1.00 84.81 97 LEU A N 1
ATOM 809 C CA . LEU A 1 97 ? -23.830 0.990 25.178 1.00 84.81 97 LEU A CA 1
ATOM 810 C C . LEU A 1 97 ? -23.061 1.941 24.234 1.00 84.81 97 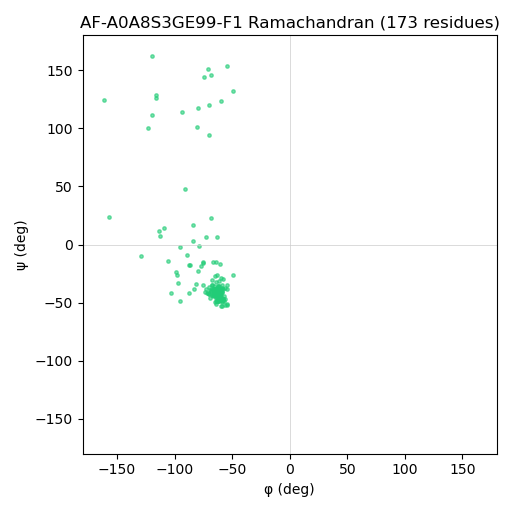LEU A C 1
ATOM 812 O O . LEU A 1 97 ? -22.905 1.648 23.050 1.00 84.81 97 LEU A O 1
ATOM 816 N N . GLY A 1 98 ? -22.559 3.061 24.767 1.00 84.44 98 GLY A N 1
ATOM 817 C CA . GLY A 1 98 ? -21.717 4.008 24.038 1.00 84.44 98 GLY A CA 1
ATOM 818 C C . GLY A 1 98 ? -20.398 3.385 23.584 1.00 84.44 98 GLY A C 1
ATOM 819 O O . GLY A 1 98 ? -20.088 3.447 22.397 1.00 84.44 98 GLY A O 1
ATOM 820 N N . SER A 1 99 ? -19.681 2.698 24.480 1.00 82.38 99 SER A N 1
ATOM 821 C CA . SER A 1 99 ? -18.401 2.064 24.133 1.00 82.38 99 SER A CA 1
ATOM 822 C C . SER A 1 99 ? -18.564 0.927 23.119 1.00 82.38 99 SER A C 1
ATOM 824 O O . SER A 1 99 ? -17.752 0.796 22.205 1.00 82.38 99 SER A O 1
ATOM 826 N N . LEU A 1 100 ? -19.657 0.157 23.189 1.00 86.06 100 LEU A N 1
ATOM 827 C CA . LEU A 1 100 ? -19.980 -0.851 22.167 1.00 86.06 100 LEU A CA 1
ATOM 828 C C . LEU A 1 100 ? -20.249 -0.222 20.793 1.00 86.06 100 LEU A C 1
ATOM 830 O O . LEU A 1 100 ? -19.806 -0.746 19.769 1.00 86.06 100 LEU A O 1
ATOM 834 N N . ARG A 1 101 ? -20.948 0.918 20.757 1.00 90.12 101 ARG A N 1
ATOM 835 C CA . ARG A 1 101 ? -21.197 1.657 19.514 1.00 90.12 101 ARG A CA 1
ATOM 836 C C . ARG A 1 101 ? -19.906 2.224 18.925 1.00 90.12 101 ARG A C 1
ATOM 838 O O . ARG A 1 101 ? -19.720 2.158 17.713 1.00 90.12 101 ARG A O 1
ATOM 845 N N . GLU A 1 102 ? -19.022 2.765 19.755 1.00 89.00 102 GLU A N 1
ATOM 846 C CA . GLU A 1 102 ? -17.720 3.282 19.322 1.00 89.00 102 GLU A CA 1
ATOM 847 C C . GLU A 1 102 ? -16.818 2.175 18.769 1.00 89.00 102 GLU A C 1
ATOM 849 O O . GLU A 1 102 ? -16.226 2.359 17.707 1.00 89.00 102 GLU A O 1
ATOM 854 N N . LEU A 1 103 ? -16.792 0.999 19.407 1.00 88.31 103 LEU A N 1
ATOM 855 C CA . LEU A 1 103 ? -16.097 -0.181 18.879 1.00 88.31 103 LEU A CA 1
ATOM 856 C C . LEU A 1 103 ? -16.660 -0.628 17.525 1.00 88.31 103 LEU A C 1
ATOM 858 O O . LEU A 1 103 ? -15.891 -0.933 16.616 1.00 88.31 103 LEU A O 1
ATOM 862 N N . ALA A 1 104 ? -17.986 -0.634 17.357 1.00 89.69 104 ALA A N 1
ATOM 863 C CA . ALA A 1 104 ? -18.611 -0.991 16.082 1.00 89.69 104 ALA A CA 1
ATOM 864 C C . ALA A 1 104 ? -18.240 -0.004 14.960 1.00 89.69 104 ALA A C 1
ATOM 866 O O . ALA A 1 104 ? -17.900 -0.422 13.852 1.00 89.69 104 ALA A O 1
ATOM 867 N N . LEU A 1 105 ? -18.247 1.300 15.254 1.00 91.69 105 LEU A N 1
ATOM 868 C CA . LEU A 1 105 ? -17.813 2.331 14.307 1.00 91.69 105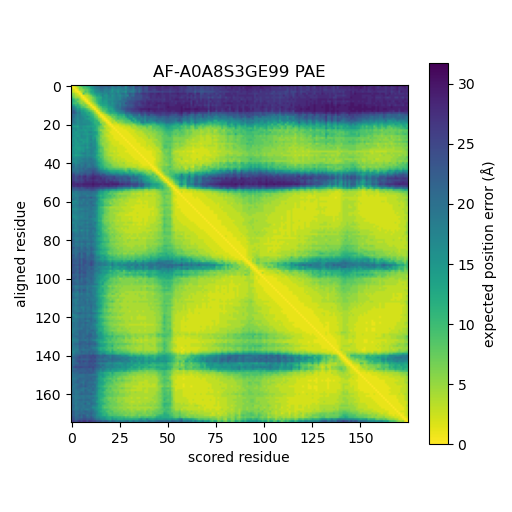 LEU A CA 1
ATOM 869 C C . LEU A 1 105 ? -16.321 2.214 13.981 1.00 91.69 105 LEU A C 1
ATOM 871 O O . LEU A 1 105 ? -15.924 2.411 12.833 1.00 91.69 105 LEU A O 1
ATOM 875 N N . LEU A 1 106 ? -15.488 1.895 14.972 1.00 90.12 106 LEU A N 1
ATOM 876 C CA . LEU A 1 106 ? -14.064 1.675 14.758 1.00 90.12 106 LEU A CA 1
ATOM 877 C C . LEU A 1 106 ? -13.818 0.454 13.865 1.00 90.12 106 LEU A C 1
ATOM 879 O O . LEU A 1 106 ? -13.028 0.554 12.930 1.00 90.12 106 LEU A O 1
ATOM 883 N N . LYS A 1 107 ? -14.538 -0.652 14.084 1.00 91.00 107 LYS A N 1
ATOM 884 C CA . LYS A 1 107 ? -14.483 -1.830 13.210 1.00 91.00 107 LYS A CA 1
ATOM 885 C C . LYS A 1 107 ? -14.824 -1.472 11.764 1.00 91.00 107 LYS A C 1
ATOM 887 O O . LYS A 1 107 ? -14.071 -1.807 10.859 1.00 91.00 107 LYS A O 1
ATOM 892 N N . GLU A 1 108 ? -15.893 -0.707 11.545 1.00 92.56 108 GLU A N 1
ATOM 893 C CA . GLU A 1 108 ? -16.263 -0.249 10.200 1.00 92.56 108 GLU A CA 1
ATOM 894 C C . GLU A 1 108 ? -15.152 0.598 9.547 1.00 92.56 108 GLU A C 1
ATOM 896 O O . GLU A 1 108 ? -14.887 0.468 8.348 1.00 92.56 108 GLU A O 1
ATOM 901 N N . LYS A 1 109 ? -14.477 1.463 10.320 1.00 91.25 109 LYS A N 1
ATOM 902 C CA . LYS A 1 109 ? -13.321 2.230 9.827 1.00 91.25 109 LYS A CA 1
ATOM 903 C C . LYS A 1 109 ? -12.153 1.315 9.452 1.00 91.25 109 LYS A C 1
ATOM 905 O O . LYS A 1 109 ? -11.569 1.522 8.390 1.00 91.25 109 LYS A O 1
ATOM 910 N N . VAL A 1 110 ? -11.819 0.339 10.301 1.00 91.50 110 VAL A N 1
ATOM 911 C CA . VAL A 1 110 ? -10.743 -0.637 10.055 1.00 91.50 110 VAL A CA 1
ATOM 912 C C . VAL A 1 110 ? -11.043 -1.442 8.791 1.00 91.50 110 VAL A C 1
ATOM 914 O O . VAL A 1 110 ? -10.194 -1.497 7.906 1.00 91.50 110 VAL A O 1
ATOM 917 N N . ASP A 1 111 ? -12.267 -1.948 8.632 1.00 91.38 111 ASP A N 1
ATOM 918 C CA . ASP A 1 111 ? -12.687 -2.713 7.450 1.00 91.38 111 ASP A CA 1
ATOM 919 C C . ASP A 1 111 ? -12.576 -1.891 6.160 1.00 91.38 111 ASP A C 1
ATOM 921 O O . ASP A 1 111 ? -12.064 -2.365 5.143 1.00 91.38 111 ASP A O 1
ATOM 925 N N . LYS A 1 112 ? -13.028 -0.630 6.190 1.00 91.19 112 LYS A N 1
ATOM 926 C CA . LYS A 1 112 ? -12.877 0.296 5.057 1.00 91.19 112 LYS A CA 1
ATOM 927 C C . LYS A 1 112 ? -11.410 0.529 4.719 1.00 91.19 112 LYS A C 1
ATOM 929 O O . LYS A 1 112 ? -11.065 0.624 3.543 1.00 91.19 112 LYS A O 1
ATOM 934 N N . TYR A 1 113 ? -10.560 0.637 5.736 1.00 89.50 113 TYR A N 1
ATOM 935 C CA . TYR A 1 113 ? -9.144 0.895 5.535 1.00 89.50 113 TYR A CA 1
ATOM 936 C C . TYR A 1 113 ? -8.389 -0.314 5.003 1.00 89.50 113 TYR A C 1
ATOM 938 O O . TYR A 1 113 ? -7.591 -0.173 4.079 1.00 89.50 113 TYR A O 1
ATOM 946 N N . LYS A 1 114 ? -8.711 -1.500 5.518 1.00 91.31 114 LYS A N 1
ATOM 947 C CA . LYS A 1 114 ? -8.202 -2.778 5.029 1.00 91.31 114 LYS A CA 1
ATOM 948 C C . LYS A 1 114 ? -8.471 -2.938 3.537 1.00 91.31 114 LYS A C 1
ATOM 950 O O . LYS A 1 114 ? -7.526 -3.091 2.777 1.00 91.31 114 LYS A O 1
ATOM 955 N N . ARG A 1 115 ? -9.721 -2.731 3.101 1.00 92.81 115 ARG A N 1
ATOM 956 C CA . ARG A 1 115 ? -10.074 -2.768 1.670 1.00 92.81 115 ARG A CA 1
ATOM 957 C C . ARG A 1 115 ? -9.253 -1.794 0.831 1.00 92.81 115 ARG A C 1
ATOM 959 O O . ARG A 1 115 ? -8.909 -2.103 -0.299 1.00 92.81 115 ARG A O 1
ATOM 966 N N . HIS A 1 116 ? -8.952 -0.606 1.353 1.00 91.12 116 HIS A N 1
ATOM 967 C CA . HIS A 1 116 ? -8.138 0.360 0.618 1.00 91.12 116 HIS A CA 1
ATOM 968 C C . HIS A 1 116 ? -6.680 -0.098 0.469 1.00 91.12 116 HIS A C 1
ATOM 970 O O . HIS A 1 116 ? -6.100 0.074 -0.603 1.00 91.12 116 HIS A O 1
ATOM 976 N N . ALA A 1 117 ? -6.104 -0.697 1.514 1.00 92.00 117 ALA A N 1
ATOM 977 C CA . ALA A 1 117 ? -4.774 -1.300 1.453 1.00 92.00 117 ALA A CA 1
ATOM 978 C C . ALA A 1 117 ? -4.743 -2.510 0.502 1.00 92.00 117 ALA A C 1
ATOM 980 O O . ALA A 1 117 ? -3.802 -2.638 -0.278 1.00 92.00 117 ALA A O 1
ATOM 981 N N . ASP A 1 118 ? -5.791 -3.340 0.518 1.00 92.69 118 ASP A N 1
ATOM 982 C CA . ASP A 1 118 ? -5.952 -4.481 -0.389 1.00 92.69 118 ASP A CA 1
ATOM 983 C C . ASP A 1 118 ? -5.964 -4.013 -1.849 1.00 92.69 118 ASP A C 1
ATOM 985 O O . ASP A 1 118 ? -5.114 -4.434 -2.626 1.00 92.69 118 ASP A O 1
ATOM 989 N N . LEU A 1 119 ? -6.825 -3.046 -2.187 1.00 94.31 119 LEU A N 1
ATOM 990 C CA . LEU A 1 119 ? -6.911 -2.481 -3.540 1.00 94.31 119 LEU A CA 1
ATOM 991 C C . LEU A 1 119 ? -5.597 -1.835 -3.997 1.00 94.31 119 LEU A C 1
ATOM 993 O O . LEU A 1 119 ? -5.221 -1.950 -5.159 1.00 94.31 119 LEU A O 1
ATOM 997 N N . SER A 1 120 ? -4.890 -1.150 -3.091 1.00 92.12 120 SER A N 1
ATOM 998 C CA . SER A 1 120 ? -3.602 -0.520 -3.416 1.00 92.12 120 SER A CA 1
ATOM 999 C C . SER A 1 120 ? -2.535 -1.566 -3.743 1.00 92.12 120 SER A C 1
ATOM 1001 O O . SER A 1 120 ? -1.756 -1.386 -4.670 1.00 92.12 120 SER A O 1
ATOM 1003 N N . HIS A 1 121 ? -2.512 -2.670 -2.997 1.00 93.75 121 HIS A N 1
ATOM 1004 C CA . HIS A 1 121 ? -1.596 -3.779 -3.237 1.00 93.75 121 HIS A CA 1
ATOM 1005 C C . HIS A 1 121 ? -1.969 -4.581 -4.493 1.00 93.75 121 HIS A C 1
ATOM 1007 O O . HIS A 1 121 ? -1.089 -4.938 -5.269 1.00 93.75 121 HIS A O 1
ATOM 1013 N N . GLU A 1 122 ? -3.259 -4.849 -4.713 1.00 95.44 122 GLU A N 1
ATOM 1014 C CA . GLU A 1 122 ? -3.766 -5.530 -5.912 1.00 95.44 122 GLU A CA 1
ATOM 1015 C C . GLU A 1 122 ? -3.417 -4.766 -7.192 1.00 95.44 122 GLU A C 1
ATOM 1017 O O . GLU A 1 122 ? -2.967 -5.386 -8.148 1.00 95.44 122 GLU A O 1
ATOM 1022 N N . ALA A 1 123 ? -3.516 -3.434 -7.189 1.00 95.06 123 ALA A N 1
ATOM 1023 C CA . ALA A 1 123 ? -3.136 -2.615 -8.340 1.00 95.06 123 ALA A CA 1
ATOM 1024 C C . ALA A 1 123 ? -1.646 -2.751 -8.709 1.00 95.06 123 ALA A C 1
ATOM 1026 O O . ALA A 1 123 ? -1.297 -2.745 -9.886 1.00 95.06 123 ALA A O 1
ATOM 1027 N N . ILE A 1 124 ? -0.754 -2.897 -7.720 1.00 94.88 124 ILE A N 1
ATOM 1028 C CA . ILE A 1 124 ? 0.678 -3.116 -7.987 1.00 94.88 124 ILE A CA 1
ATOM 1029 C C . ILE A 1 124 ? 0.899 -4.518 -8.571 1.00 94.88 124 ILE A C 1
ATOM 1031 O O . ILE A 1 124 ? 1.652 -4.674 -9.531 1.00 94.88 124 ILE A O 1
ATOM 1035 N N . LEU A 1 125 ? 0.218 -5.530 -8.022 1.00 95.94 125 LEU A N 1
ATOM 1036 C CA . LEU A 1 125 ? 0.275 -6.899 -8.541 1.00 95.94 125 LEU A CA 1
ATOM 1037 C C . LEU A 1 125 ? -0.264 -7.010 -9.971 1.00 95.94 125 LEU A C 1
ATOM 1039 O O . LEU A 1 125 ? 0.259 -7.799 -10.751 1.00 95.94 125 LEU A O 1
ATOM 1043 N N . GLU A 1 126 ? -1.293 -6.236 -10.313 1.00 96.50 126 GLU A N 1
ATOM 1044 C CA . GLU A 1 126 ? -1.847 -6.186 -11.665 1.00 96.50 126 GLU A CA 1
ATOM 1045 C C . GLU A 1 126 ? -0.797 -5.702 -12.671 1.00 96.50 126 GLU A C 1
ATOM 1047 O O . GLU A 1 126 ? -0.610 -6.349 -13.695 1.00 96.50 126 GLU A O 1
ATOM 1052 N N . VAL A 1 127 ? -0.043 -4.645 -12.350 1.00 95.56 127 VAL A N 1
ATOM 1053 C CA . VAL A 1 127 ? 1.055 -4.167 -13.211 1.00 95.56 127 VAL A CA 1
ATOM 1054 C C . VAL A 1 127 ? 2.183 -5.199 -13.299 1.00 95.56 127 VAL A C 1
ATOM 1056 O O . VAL A 1 127 ? 2.665 -5.486 -14.390 1.00 95.56 127 VAL A O 1
ATOM 1059 N N . LEU A 1 128 ? 2.574 -5.808 -12.174 1.00 95.62 128 LEU A N 1
ATOM 1060 C CA . LEU A 1 128 ? 3.600 -6.863 -12.144 1.00 95.62 128 LEU A CA 1
ATOM 1061 C C . LEU A 1 128 ? 3.230 -8.090 -12.992 1.00 95.62 128 LEU A C 1
ATOM 1063 O O . LEU A 1 128 ? 4.114 -8.776 -13.496 1.00 95.62 128 LEU A O 1
ATOM 1067 N N . ALA A 1 129 ? 1.938 -8.378 -13.159 1.00 95.44 129 ALA A N 1
ATOM 1068 C CA . ALA A 1 129 ? 1.471 -9.496 -13.973 1.00 95.44 129 ALA A CA 1
ATOM 1069 C C . ALA A 1 129 ? 1.570 -9.238 -15.489 1.00 95.44 129 ALA A C 1
ATOM 1071 O O . ALA A 1 129 ? 1.468 -10.188 -16.269 1.00 95.44 129 ALA A O 1
ATOM 1072 N N . HIS A 1 130 ? 1.763 -7.984 -15.912 1.00 95.69 130 HIS A N 1
ATOM 1073 C CA . HIS A 1 130 ? 1.743 -7.581 -17.315 1.00 95.69 130 HIS A CA 1
ATOM 1074 C C . HIS A 1 130 ? 3.054 -6.898 -17.714 1.00 95.69 130 HIS A C 1
ATOM 1076 O O . HIS A 1 130 ? 3.262 -5.703 -17.511 1.00 95.69 130 HIS A O 1
ATOM 1082 N N . ASN A 1 131 ? 3.931 -7.653 -18.379 1.00 93.25 131 ASN A N 1
ATOM 1083 C CA . ASN A 1 131 ? 5.217 -7.143 -18.866 1.00 93.25 131 ASN A CA 1
ATOM 1084 C C . ASN A 1 131 ? 5.071 -5.899 -19.759 1.00 93.25 131 ASN A C 1
ATOM 1086 O O . ASN A 1 131 ? 5.919 -5.012 -19.719 1.00 93.25 131 ASN A O 1
ATOM 1090 N N . GLU A 1 132 ? 4.000 -5.815 -20.552 1.00 92.25 132 GLU A N 1
ATOM 1091 C CA . GLU A 1 132 ? 3.716 -4.656 -21.409 1.00 92.25 132 GLU A CA 1
ATOM 1092 C C . GLU A 1 132 ? 3.488 -3.374 -20.596 1.00 92.25 132 GLU A C 1
ATOM 1094 O O . GLU A 1 132 ? 4.028 -2.325 -20.955 1.00 92.25 132 GLU A O 1
ATOM 1099 N N . ASP A 1 133 ? 2.768 -3.465 -19.474 1.00 93.94 133 ASP A N 1
ATOM 1100 C CA . ASP A 1 133 ? 2.530 -2.330 -18.580 1.00 93.94 133 ASP A CA 1
ATOM 1101 C C . ASP A 1 133 ? 3.835 -1.889 -17.916 1.00 93.94 133 ASP A C 1
ATOM 1103 O O . ASP A 1 133 ? 4.148 -0.699 -17.893 1.00 93.94 133 ASP A O 1
ATOM 1107 N N . MET A 1 134 ? 4.647 -2.849 -17.459 1.00 93.88 134 MET A N 1
ATOM 1108 C CA . MET A 1 134 ? 5.966 -2.578 -16.882 1.00 93.88 134 MET A CA 1
ATOM 1109 C C . MET A 1 134 ? 6.909 -1.885 -17.875 1.00 93.88 134 MET A C 1
ATOM 1111 O O . MET A 1 134 ? 7.567 -0.905 -17.526 1.00 93.88 134 MET A O 1
ATOM 1115 N N . ILE A 1 135 ? 6.959 -2.338 -19.129 1.00 91.75 135 ILE A N 1
ATOM 1116 C CA . ILE A 1 135 ? 7.748 -1.669 -20.174 1.00 91.75 135 ILE A CA 1
ATOM 1117 C C . ILE A 1 135 ? 7.196 -0.272 -20.471 1.00 91.75 135 ILE A C 1
ATOM 1119 O O . ILE A 1 135 ? 7.972 0.674 -20.622 1.00 91.75 135 ILE A O 1
ATOM 1123 N N . GLY A 1 136 ? 5.869 -0.117 -20.493 1.00 90.75 136 GLY A N 1
ATOM 1124 C CA . GLY A 1 136 ? 5.194 1.168 -20.679 1.00 90.75 136 GLY A CA 1
ATOM 1125 C C . GLY A 1 136 ? 5.514 2.212 -19.603 1.00 90.75 136 GLY A C 1
ATOM 1126 O O . GLY A 1 136 ? 5.312 3.404 -19.834 1.00 90.75 136 GLY A O 1
ATOM 1127 N N . MET A 1 137 ? 6.056 1.798 -18.453 1.00 91.88 137 MET A N 1
ATOM 1128 C CA . MET A 1 137 ? 6.492 2.713 -17.396 1.00 91.88 137 MET A CA 1
ATOM 1129 C C . MET A 1 137 ? 7.807 3.432 -17.702 1.00 91.88 137 MET A C 1
ATOM 1131 O O . MET A 1 137 ? 8.088 4.425 -17.036 1.00 91.88 137 MET A O 1
ATOM 1135 N N . TYR A 1 138 ? 8.610 2.982 -18.671 1.00 90.81 138 TYR A N 1
ATOM 1136 C CA . TYR A 1 138 ? 9.822 3.689 -19.096 1.00 90.81 138 TYR A CA 1
ATOM 1137 C C . TYR A 1 138 ? 9.453 4.827 -20.053 1.00 90.81 138 TYR A C 1
ATOM 1139 O O . TYR A 1 138 ? 9.205 4.615 -21.236 1.00 90.81 138 TYR A O 1
ATOM 1147 N N . LEU A 1 139 ? 9.423 6.053 -19.533 1.00 88.06 139 LEU A N 1
ATOM 1148 C CA . LEU A 1 139 ? 8.974 7.245 -20.261 1.00 88.06 139 LEU A CA 1
ATOM 1149 C C . LEU A 1 139 ? 10.127 8.064 -20.846 1.00 88.06 139 LEU A C 1
ATOM 1151 O O . LEU A 1 139 ? 9.934 8.792 -21.818 1.00 88.06 139 LEU A O 1
ATOM 1155 N N . THR A 1 140 ? 11.316 7.988 -20.242 1.00 84.06 140 THR A N 1
ATOM 1156 C CA . THR A 1 140 ? 12.485 8.767 -20.684 1.00 84.06 140 THR A CA 1
ATOM 1157 C C . THR A 1 140 ? 13.280 8.035 -21.771 1.00 84.06 140 THR A C 1
ATOM 1159 O O . THR A 1 140 ? 14.078 8.644 -22.486 1.00 84.06 140 THR A O 1
ATOM 1162 N N . ASP A 1 141 ? 13.069 6.727 -21.918 1.00 75.12 141 ASP A N 1
ATOM 1163 C CA . ASP A 1 141 ? 13.750 5.910 -22.914 1.00 75.12 141 ASP A CA 1
ATOM 1164 C C . ASP A 1 141 ? 12.932 5.797 -24.207 1.00 75.12 141 ASP A C 1
ATOM 1166 O O . ASP A 1 141 ? 11.875 5.179 -24.245 1.00 75.12 141 ASP A O 1
ATOM 1170 N N . ASN A 1 142 ? 13.451 6.361 -25.300 1.00 70.31 142 ASN A N 1
ATOM 1171 C CA . ASN A 1 142 ? 12.819 6.288 -26.623 1.00 70.31 142 ASN A CA 1
ATOM 1172 C C . ASN A 1 142 ? 13.165 4.998 -27.393 1.00 70.31 142 ASN A C 1
ATOM 1174 O O . ASN A 1 142 ? 12.814 4.861 -28.571 1.00 70.31 142 ASN A O 1
ATOM 1178 N N . ARG A 1 143 ? 13.916 4.069 -26.789 1.00 76.69 143 ARG A N 1
ATOM 1179 C CA . ARG A 1 143 ? 14.244 2.782 -27.410 1.00 76.69 143 ARG A CA 1
ATOM 1180 C C . ARG A 1 143 ? 13.022 1.870 -27.395 1.00 76.69 143 ARG A C 1
ATOM 1182 O O . ARG A 1 143 ? 12.270 1.821 -26.428 1.00 76.69 143 ARG A O 1
ATOM 1189 N N . LYS A 1 144 ? 12.865 1.074 -28.455 1.00 72.44 144 LYS A N 1
ATOM 1190 C CA . LYS A 1 144 ? 11.970 -0.086 -28.417 1.00 72.44 144 LYS A CA 1
ATOM 1191 C C . LYS A 1 144 ? 12.608 -1.135 -27.510 1.00 72.44 144 LYS A C 1
ATOM 1193 O O . LYS A 1 144 ? 13.488 -1.864 -27.965 1.00 72.44 144 LYS A O 1
ATOM 1198 N N . ARG A 1 145 ? 12.225 -1.141 -26.233 1.00 79.81 145 ARG A N 1
ATOM 1199 C CA . ARG A 1 145 ? 12.625 -2.180 -25.280 1.00 79.81 145 ARG A CA 1
ATOM 1200 C C . ARG A 1 145 ? 11.974 -3.503 -25.654 1.00 79.81 145 ARG A C 1
ATOM 1202 O O . ARG A 1 145 ? 10.866 -3.526 -26.191 1.00 79.81 145 ARG A O 1
ATOM 1209 N N . ASP A 1 146 ? 12.695 -4.587 -25.401 1.00 83.75 146 ASP A N 1
ATOM 1210 C CA . ASP A 1 146 ? 12.114 -5.921 -25.474 1.00 83.75 146 ASP A CA 1
ATOM 1211 C C . ASP A 1 146 ? 11.143 -6.113 -24.300 1.00 83.75 146 ASP A C 1
ATOM 1213 O O . ASP A 1 146 ? 11.338 -5.541 -23.229 1.00 83.75 146 ASP A O 1
ATOM 1217 N N . ILE A 1 147 ? 10.124 -6.949 -24.482 1.00 82.19 147 ILE A N 1
ATOM 1218 C CA . ILE A 1 147 ? 9.134 -7.283 -23.449 1.00 82.19 147 ILE A CA 1
ATOM 1219 C C . ILE A 1 147 ? 9.797 -8.004 -22.265 1.00 82.19 147 ILE A C 1
ATOM 1221 O O . ILE A 1 147 ? 9.205 -8.082 -21.203 1.00 82.19 147 ILE A O 1
ATOM 1225 N N . ALA A 1 148 ? 11.024 -8.511 -22.412 1.00 82.44 148 ALA A N 1
ATOM 1226 C CA . ALA A 1 148 ? 11.808 -9.088 -21.319 1.00 82.44 148 ALA A CA 1
ATOM 1227 C C . ALA A 1 148 ? 12.699 -8.070 -20.567 1.00 82.44 148 ALA A C 1
ATOM 1229 O O . ALA A 1 148 ? 13.275 -8.410 -19.536 1.00 82.44 148 ALA A O 1
ATOM 1230 N N . ASP A 1 149 ? 12.833 -6.829 -21.050 1.00 86.25 149 ASP A N 1
ATOM 1231 C CA . ASP A 1 149 ? 13.726 -5.801 -20.481 1.00 86.25 149 ASP A CA 1
ATOM 1232 C C . ASP A 1 149 ? 13.019 -4.925 -19.420 1.00 86.25 149 ASP A C 1
ATOM 1234 O O . ASP A 1 149 ? 13.067 -3.692 -19.461 1.00 86.25 149 ASP A O 1
ATOM 1238 N N . HIS A 1 150 ? 12.318 -5.571 -18.475 1.00 90.12 150 HIS A N 1
ATOM 1239 C CA . HIS A 1 150 ? 11.591 -4.926 -17.364 1.00 90.12 150 HIS A CA 1
ATOM 1240 C C . HIS A 1 150 ? 12.179 -5.216 -15.975 1.00 90.12 150 HIS A C 1
ATOM 1242 O O . HIS A 1 150 ? 11.596 -4.826 -14.967 1.00 90.12 150 HIS A O 1
ATOM 1248 N N . THR A 1 151 ? 13.337 -5.872 -15.877 1.00 91.00 151 THR A N 1
ATOM 1249 C CA . THR A 1 151 ? 13.879 -6.350 -14.590 1.00 91.00 151 THR A CA 1
ATOM 1250 C C . THR A 1 151 ? 14.005 -5.252 -13.532 1.00 91.00 151 THR A C 1
ATOM 1252 O O . THR A 1 151 ? 13.746 -5.483 -12.357 1.00 91.00 151 THR A O 1
ATOM 1255 N N . GLN A 1 152 ? 14.399 -4.037 -13.918 1.00 89.75 152 GLN A N 1
ATOM 1256 C CA . GLN A 1 152 ? 14.572 -2.956 -12.948 1.00 89.75 152 GLN A CA 1
ATOM 1257 C C . GLN A 1 152 ? 13.237 -2.450 -12.379 1.00 89.75 152 GLN A C 1
ATOM 1259 O O . GLN A 1 152 ? 13.158 -2.212 -11.175 1.00 89.75 152 GLN A O 1
ATOM 1264 N N . VAL A 1 153 ? 12.205 -2.273 -13.211 1.00 92.50 153 VAL A N 1
ATOM 1265 C CA . VAL A 1 153 ? 10.876 -1.865 -12.724 1.00 92.50 153 VAL A CA 1
ATOM 1266 C C . VAL A 1 153 ? 10.200 -2.994 -11.947 1.00 92.50 153 VAL A C 1
ATOM 1268 O O . VAL A 1 153 ? 9.586 -2.731 -10.920 1.00 92.50 153 VAL A O 1
ATOM 1271 N N . GLU A 1 154 ? 10.387 -4.243 -12.368 1.00 94.38 154 GLU A N 1
ATOM 1272 C CA . GLU A 1 154 ? 9.897 -5.427 -11.664 1.00 94.38 154 GLU A CA 1
ATOM 1273 C C . GLU A 1 154 ? 10.458 -5.493 -10.239 1.00 94.38 154 GLU A C 1
ATOM 1275 O O . GLU A 1 154 ? 9.687 -5.492 -9.284 1.00 94.38 154 GLU A O 1
ATOM 1280 N N . LEU A 1 155 ? 11.785 -5.408 -10.073 1.00 93.69 155 LEU A N 1
ATOM 1281 C CA . LEU A 1 155 ? 12.428 -5.399 -8.751 1.00 93.69 155 LEU A CA 1
ATOM 1282 C C . LEU A 1 155 ? 11.928 -4.254 -7.853 1.00 93.69 155 LEU A C 1
ATOM 1284 O O . LEU A 1 155 ? 11.758 -4.439 -6.646 1.00 93.69 155 LEU A O 1
ATOM 1288 N N . LEU A 1 156 ? 11.687 -3.071 -8.428 1.00 94.06 156 LEU A N 1
ATOM 1289 C CA . LEU A 1 156 ? 11.128 -1.926 -7.705 1.00 94.06 156 LEU A CA 1
ATOM 1290 C C . LEU A 1 156 ? 9.708 -2.228 -7.219 1.00 94.06 156 LEU A C 1
ATOM 1292 O O . LEU A 1 156 ? 9.405 -2.052 -6.038 1.00 94.06 156 LEU A O 1
ATOM 1296 N N . LEU A 1 157 ? 8.835 -2.694 -8.112 1.00 95.44 157 LEU A N 1
ATOM 1297 C CA . LEU A 1 157 ? 7.444 -2.987 -7.779 1.00 95.44 157 LEU A CA 1
ATOM 1298 C C . LEU A 1 157 ? 7.330 -4.173 -6.811 1.00 95.44 157 LEU A C 1
ATOM 1300 O O . LEU A 1 157 ? 6.483 -4.136 -5.918 1.00 95.44 157 LEU A O 1
ATOM 1304 N N . GLU A 1 158 ? 8.194 -5.184 -6.910 1.00 94.81 158 GLU A N 1
ATOM 1305 C CA . GLU A 1 158 ? 8.287 -6.282 -5.941 1.00 94.81 158 GLU A CA 1
ATOM 1306 C C . GLU A 1 158 ? 8.670 -5.775 -4.544 1.00 94.81 158 GLU A C 1
ATOM 1308 O O . GLU A 1 158 ? 8.038 -6.150 -3.548 1.00 94.81 158 GLU A O 1
ATOM 1313 N N . ALA A 1 159 ? 9.665 -4.884 -4.456 1.00 93.38 159 ALA A N 1
ATOM 1314 C CA . ALA A 1 159 ? 10.070 -4.269 -3.196 1.00 93.38 159 ALA A CA 1
ATOM 1315 C C . ALA A 1 159 ? 8.925 -3.451 -2.573 1.00 93.38 159 ALA A C 1
ATOM 1317 O O . ALA A 1 159 ? 8.592 -3.655 -1.402 1.00 93.38 159 ALA A O 1
ATOM 1318 N N . CYS A 1 160 ? 8.256 -2.605 -3.364 1.00 92.00 160 CYS A N 1
ATOM 1319 C CA . CYS A 1 160 ? 7.093 -1.839 -2.907 1.00 92.00 160 CYS A CA 1
ATOM 1320 C C . CYS A 1 160 ? 5.917 -2.745 -2.507 1.00 92.00 160 CYS A C 1
ATOM 1322 O O . CYS A 1 160 ? 5.238 -2.482 -1.514 1.00 92.00 160 CYS A O 1
ATOM 1324 N N . THR A 1 161 ? 5.675 -3.837 -3.239 1.00 93.88 161 THR A N 1
ATOM 1325 C CA . THR A 1 161 ? 4.627 -4.820 -2.911 1.00 93.88 161 THR A CA 1
ATOM 1326 C C . THR A 1 161 ? 4.899 -5.473 -1.564 1.00 93.88 161 THR A C 1
ATOM 1328 O O . THR A 1 161 ? 3.984 -5.634 -0.753 1.00 93.88 161 THR A O 1
ATOM 1331 N N . LYS A 1 162 ? 6.161 -5.824 -1.292 1.00 94.25 162 LYS A N 1
ATOM 1332 C CA . LYS A 1 162 ? 6.569 -6.392 -0.007 1.00 94.25 162 LYS A CA 1
ATOM 1333 C C . LYS A 1 162 ? 6.305 -5.422 1.145 1.00 94.25 162 LYS A C 1
ATOM 1335 O O . LYS A 1 162 ? 5.687 -5.831 2.127 1.00 94.25 162 LYS A O 1
ATOM 1340 N N . GLU A 1 163 ? 6.718 -4.163 1.010 1.00 91.69 163 GLU A N 1
ATOM 1341 C CA . GLU A 1 163 ? 6.460 -3.116 2.008 1.00 91.69 163 GLU A CA 1
ATOM 1342 C C . GLU A 1 163 ? 4.950 -2.942 2.240 1.00 91.69 163 GLU A C 1
ATOM 1344 O O . GLU A 1 163 ? 4.454 -3.051 3.361 1.00 91.69 163 GLU A O 1
ATOM 1349 N N . MET A 1 164 ? 4.177 -2.813 1.161 1.00 91.19 164 MET A N 1
ATOM 1350 C CA . MET A 1 164 ? 2.719 -2.699 1.217 1.00 91.19 164 MET A CA 1
ATOM 1351 C C . MET A 1 164 ? 2.059 -3.908 1.904 1.00 91.19 164 MET A C 1
ATOM 1353 O O . MET A 1 164 ? 1.086 -3.762 2.650 1.00 91.19 164 MET A O 1
ATOM 1357 N N . ALA A 1 165 ? 2.588 -5.116 1.691 1.00 91.88 165 ALA A N 1
ATOM 1358 C CA . ALA A 1 165 ? 2.111 -6.326 2.349 1.00 91.88 165 ALA A CA 1
ATOM 1359 C C . ALA A 1 165 ? 2.390 -6.325 3.861 1.00 91.88 165 ALA A C 1
ATOM 1361 O O . ALA A 1 165 ? 1.567 -6.831 4.625 1.00 91.88 165 ALA A O 1
ATOM 1362 N N . GLU A 1 166 ? 3.509 -5.758 4.314 1.00 90.88 166 GLU A N 1
ATOM 1363 C CA . GLU A 1 166 ? 3.819 -5.588 5.741 1.00 90.88 166 GLU A CA 1
ATOM 1364 C C . GLU A 1 166 ? 2.844 -4.611 6.413 1.00 90.88 166 GLU A C 1
ATOM 1366 O O . GLU A 1 166 ? 2.284 -4.916 7.476 1.00 90.88 166 GLU A O 1
ATOM 1371 N N . VAL A 1 167 ? 2.525 -3.499 5.746 1.00 87.94 167 VAL A N 1
ATOM 1372 C CA . VAL A 1 167 ? 1.508 -2.557 6.232 1.00 87.94 167 VAL A CA 1
ATOM 1373 C C . VAL A 1 167 ? 0.122 -3.209 6.272 1.00 87.94 167 VAL A C 1
ATOM 1375 O O . VAL A 1 167 ? -0.593 -3.094 7.271 1.00 87.94 167 VAL A O 1
ATOM 1378 N N . ARG A 1 168 ? -0.253 -3.969 5.233 1.00 90.06 168 ARG A N 1
ATOM 1379 C CA . ARG A 1 168 ? -1.522 -4.719 5.200 1.00 90.06 168 ARG A CA 1
ATOM 1380 C C . ARG A 1 168 ? -1.623 -5.728 6.344 1.00 90.06 168 ARG A C 1
ATOM 1382 O O . ARG A 1 168 ? -2.687 -5.835 6.953 1.00 90.06 168 ARG A O 1
ATOM 1389 N N . ARG A 1 169 ? -0.546 -6.460 6.653 1.00 89.56 169 ARG A N 1
ATOM 1390 C CA . ARG A 1 169 ? -0.513 -7.391 7.798 1.00 89.56 169 ARG A CA 1
ATOM 1391 C C . ARG A 1 169 ? -0.806 -6.655 9.103 1.00 89.56 169 ARG A C 1
ATOM 1393 O O . ARG A 1 169 ? -1.718 -7.057 9.814 1.00 89.56 169 ARG A O 1
ATOM 1400 N N . SER A 1 170 ? -0.154 -5.513 9.322 1.00 87.69 170 SER A N 1
ATOM 1401 C CA . SER A 1 170 ? -0.379 -4.672 10.507 1.00 87.69 170 SER A CA 1
ATOM 1402 C C . SER A 1 170 ? -1.836 -4.202 10.645 1.00 87.69 170 SER A C 1
ATOM 1404 O O . SER A 1 170 ? -2.357 -4.100 11.753 1.00 87.69 170 SER A O 1
ATOM 1406 N N . ILE A 1 171 ? -2.523 -3.936 9.526 1.00 86.06 171 ILE A N 1
ATOM 1407 C CA . ILE A 1 171 ? -3.962 -3.617 9.516 1.00 86.06 171 ILE A CA 1
ATOM 1408 C C . ILE A 1 171 ? -4.808 -4.862 9.796 1.00 86.06 171 ILE A C 1
ATOM 1410 O O . ILE A 1 171 ? -5.832 -4.772 10.465 1.00 86.06 171 ILE A O 1
ATOM 1414 N N . SER A 1 172 ? -4.424 -6.027 9.275 1.00 85.56 172 SER A N 1
ATOM 1415 C CA . SER A 1 172 ? -5.178 -7.257 9.516 1.00 85.56 172 SER A CA 1
ATOM 1416 C C . SER A 1 172 ? -5.114 -7.702 10.974 1.00 85.56 172 SER A C 1
ATOM 1418 O O . SER A 1 172 ? -6.091 -8.269 11.446 1.00 85.56 172 SER A O 1
ATOM 1420 N N . ASP A 1 173 ? -4.024 -7.406 11.679 1.00 84.06 173 ASP A N 1
ATOM 1421 C CA . ASP A 1 173 ? -3.874 -7.694 13.110 1.00 84.06 173 ASP A CA 1
ATOM 1422 C C . ASP A 1 173 ? -4.837 -6.868 13.992 1.00 84.06 173 ASP A C 1
ATOM 1424 O O . ASP A 1 173 ? -5.037 -7.183 15.165 1.00 84.06 173 ASP A O 1
ATOM 1428 N N . LEU A 1 174 ? -5.448 -5.812 13.438 1.00 75.06 174 LEU A N 1
ATOM 1429 C CA . LEU A 1 174 ? -6.479 -4.998 14.093 1.00 75.06 174 LEU A CA 1
ATOM 1430 C C . LEU A 1 174 ? -7.909 -5.531 13.926 1.00 75.06 174 LEU A C 1
ATOM 1432 O O . LEU A 1 174 ? -8.807 -5.054 14.627 1.00 75.06 174 LEU A O 1
ATOM 1436 N N . SER A 1 175 ? -8.139 -6.415 12.951 1.00 63.66 175 SER A N 1
ATOM 1437 C CA . SER A 1 175 ? -9.466 -6.916 12.561 1.00 63.66 175 SER A CA 1
ATOM 1438 C C . SER A 1 175 ? -9.895 -8.128 13.375 1.00 63.66 175 SER A C 1
ATOM 1440 O O . SER A 1 175 ? -11.136 -8.282 13.492 1.00 63.66 175 SER A O 1
#

InterPro domains:
  IPR039204 Magnesium transporter MRS2-like [PF22099] (50-173)

Solvent-accessible surface area (backbone atoms only — not comparable to full-atom values): 10132 Å² total; per-residue (Å²): 142,78,81,79,61,75,77,72,59,77,80,46,102,65,52,62,67,56,48,55,49,51,50,53,50,49,54,51,49,51,51,51,54,49,52,42,49,52,52,46,45,50,59,66,65,68,46,68,82,81,65,75,89,80,64,59,69,62,55,55,52,47,52,47,51,51,52,47,49,43,52,51,51,43,56,50,46,56,50,50,52,50,53,50,50,52,52,49,57,51,36,75,78,54,82,45,76,63,52,56,50,51,52,51,54,49,51,54,51,50,55,54,48,46,54,52,48,49,53,57,46,48,54,53,52,54,42,72,72,31,50,66,55,48,47,64,56,54,77,89,58,90,66,88,70,58,74,82,71,33,62,70,59,48,56,51,52,51,51,54,46,52,53,40,50,53,47,44,49,63,47,56,78,75,110

Secondary structure (DSSP, 8-state):
--PPPGGGGGGSTTTTHHHHHHHHHHHHHHHHHHHHHHHHHIIIIISTTT-TTSS-HHHHHHHHHHHHHHHHHHHHHHHHHHHHHHHHHHHHH---HHHHHHHHHHHHHHHHHHHHHHHHHHHHHHHHT-HHHHHHT--S--S---TT--HHHHHHHHHHHHHHHHHHHHHHTT-

Foldseek 3Di:
DDDPDPVVLPPDPVRPVVVVVVVVVVVVVVVLVVQLVVLCCCVPVVVVPDDPPDDDPLLSSVLSNLVSVLVVLQVVLVVLVVQV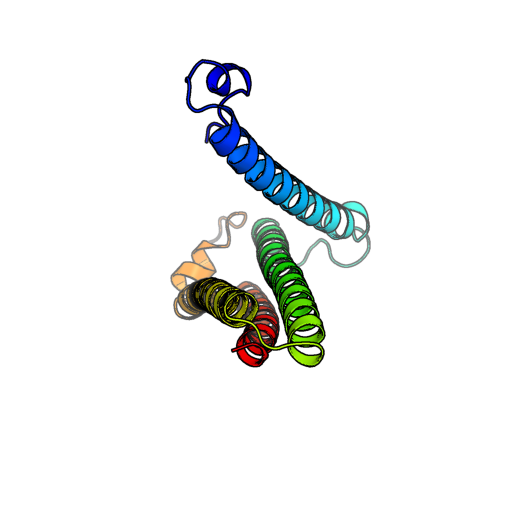VVLVVVVVVPNDPVSVVSVVVSVVVLVVSLVVLVVSLVVLVVCLVQLVSLVVSPDVDPDPDDSPPNVVSNVSSVVSSVSSVVSSVSSVVVD

Mean predicted aligned error: 9.39 Å

pLDDT: mean 82.4, std 14.86, range [32.31, 96.5]

Radius of gyration: 20.99 Å; Cα contacts (8 Å, |Δi|>4): 95; chains: 1; bounding box: 53×41×62 Å

Sequence (175 aa):
FFVPSAEKILRGSSGIKDTIHWERIARAYQRNVRYAYELYNKRFITDQLNNIDLMPFELRITEINLETVAHQLELKTTGLLNEFRQIREQAYTCITLGSLRELALLKEKVDKYKRHADLSHEAILEVLAHNEDMIGMYLTDNRKRDIADHTQVELLLEACTKEMAEVRRSISDLS

Organism: NCBI:txid392030